Protein AF-A0A501XAH5-F1 (afdb_monomer_lite)

Sequence (110 aa):
MKRILAENKLVELHMNLACWVDVSNLPNEIPNELFNKEKLTKLKALFDAVKKKLYDTFVNSLPEEIQKMYKHIFIDKNGNNTCWKEFYCSKSTYYRNLKKLFLCLTWLWK

Secondary structure (DSSP, 8-state):
-HHHHHHHHHHHHHHHGGGS--GGGS-SS--TT-S-HHHHHHHHHHHHHHHHHHHHHHHHHS-HHHHHHHIIIIISTTTT---GGGGTS-HHHHHHHHHHHHHHHHHHT-

Foldseek 3Di:
DVVVVVVVVVVVVVVVVVPPPPPVPPPPDDPPPDPPVVVVVVVVVVVVVVVVVLVVVLLVPDPPLLSVVCCVDPVVPPHPPDDPVVSPDDPVVSVVSVVVNVVSVVVVVD

Structure (mmCIF, N/CA/C/O backbone):
data_AF-A0A501XAH5-F1
#
_entry.id   AF-A0A501XAH5-F1
#
loop_
_atom_site.group_PDB
_atom_site.id
_atom_site.type_symbol
_atom_site.label_atom_id
_atom_site.label_alt_id
_atom_site.label_comp_id
_atom_site.label_asym_id
_atom_site.label_entity_id
_atom_site.label_seq_id
_atom_site.pdbx_PDB_ins_code
_atom_site.Cartn_x
_atom_site.Cartn_y
_atom_site.Cartn_z
_atom_site.occupancy
_atom_site.B_iso_or_equiv
_atom_site.auth_seq_id
_atom_site.auth_comp_id
_atom_site.auth_asym_id
_atom_site.auth_atom_id
_atom_site.pdbx_PDB_model_num
ATOM 1 N N . MET A 1 1 ? -12.471 9.519 -32.925 1.00 52.12 1 MET A N 1
ATOM 2 C CA . MET A 1 1 ? -13.423 10.307 -32.102 1.00 52.12 1 MET A CA 1
ATOM 3 C C . MET A 1 1 ? -14.114 9.507 -30.994 1.00 52.12 1 MET A C 1
ATOM 5 O O . MET A 1 1 ? -14.154 10.008 -29.884 1.00 52.12 1 MET A O 1
ATOM 9 N N . LYS A 1 2 ? -14.590 8.265 -31.208 1.00 48.50 2 LYS A N 1
ATOM 10 C CA . LYS A 1 2 ? -15.265 7.477 -30.144 1.00 48.50 2 LYS A CA 1
ATOM 11 C C . LYS A 1 2 ? -14.395 7.117 -28.915 1.00 48.50 2 LYS A C 1
ATOM 13 O O . LYS A 1 2 ? -14.943 6.980 -27.833 1.00 48.50 2 LYS A O 1
ATOM 18 N N . ARG A 1 3 ? -13.062 7.000 -29.051 1.00 49.12 3 ARG A N 1
ATOM 19 C CA . ARG A 1 3 ? -12.147 6.725 -27.915 1.00 49.12 3 ARG A CA 1
ATOM 20 C C . ARG A 1 3 ? -11.992 7.902 -26.945 1.00 49.12 3 ARG A C 1
ATOM 22 O O . ARG A 1 3 ? -12.085 7.695 -25.747 1.00 49.12 3 ARG A O 1
ATOM 29 N N . ILE A 1 4 ? -11.854 9.123 -27.464 1.00 53.25 4 ILE A N 1
ATOM 30 C CA . ILE A 1 4 ? -11.678 10.339 -26.649 1.00 53.25 4 ILE A CA 1
ATOM 31 C C . ILE A 1 4 ? -12.936 10.606 -25.803 1.00 53.25 4 ILE A C 1
ATOM 33 O O . ILE A 1 4 ? -12.852 10.999 -24.646 1.00 53.25 4 ILE A O 1
ATOM 37 N N . LEU A 1 5 ? -14.120 10.296 -26.348 1.00 49.91 5 LEU A N 1
ATOM 38 C CA . LEU A 1 5 ? -15.385 10.416 -25.619 1.00 49.91 5 LEU A CA 1
ATOM 39 C C . LEU A 1 5 ? -15.508 9.413 -24.454 1.00 49.91 5 LEU A C 1
ATOM 41 O O . LEU A 1 5 ? -16.163 9.705 -23.457 1.00 49.91 5 LEU A O 1
ATOM 45 N N . ALA A 1 6 ? -14.894 8.231 -24.582 1.00 57.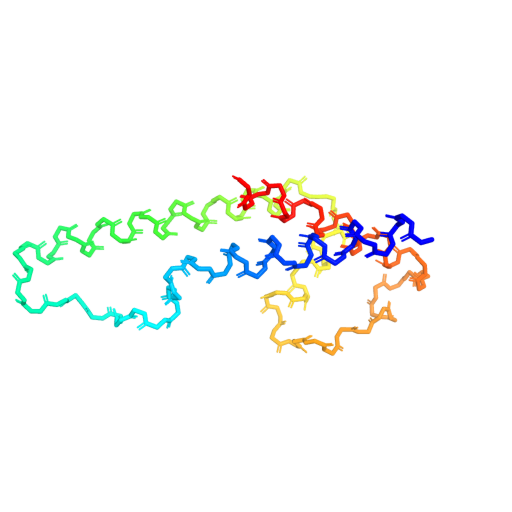75 6 ALA A N 1
ATOM 46 C CA . ALA A 1 6 ? -14.881 7.214 -23.533 1.00 57.75 6 ALA A CA 1
ATOM 47 C C . ALA A 1 6 ? -13.880 7.558 -22.420 1.00 57.75 6 ALA A C 1
ATOM 49 O O . ALA A 1 6 ? -14.189 7.354 -21.252 1.00 57.75 6 ALA A O 1
ATOM 50 N N . GLU A 1 7 ? -12.724 8.127 -22.772 1.00 51.00 7 GLU A N 1
ATOM 51 C CA . GLU A 1 7 ? -11.721 8.599 -21.808 1.00 51.00 7 GLU A CA 1
ATOM 52 C C . GLU A 1 7 ? -12.251 9.779 -20.979 1.00 51.00 7 GLU A C 1
ATOM 54 O O . GLU A 1 7 ? -12.131 9.758 -19.756 1.00 51.00 7 GLU A O 1
ATOM 59 N N . ASN A 1 8 ? -12.951 10.734 -21.603 1.00 53.25 8 ASN A N 1
ATOM 60 C CA . ASN A 1 8 ? -13.562 11.859 -20.885 1.00 53.25 8 ASN A CA 1
ATOM 61 C C . ASN A 1 8 ? -14.673 11.415 -19.920 1.00 53.25 8 ASN A C 1
ATOM 63 O O . ASN A 1 8 ? -14.721 11.893 -18.791 1.00 53.25 8 ASN A O 1
ATOM 67 N N . LYS A 1 9 ? -15.506 10.435 -20.306 1.00 59.66 9 LYS A N 1
ATOM 68 C CA . LYS A 1 9 ? -16.509 9.849 -19.396 1.00 59.66 9 LYS A CA 1
ATOM 69 C C . LYS A 1 9 ? -15.885 9.111 -18.214 1.00 59.66 9 LYS A C 1
ATOM 71 O O . LYS A 1 9 ? -16.482 9.066 -17.145 1.00 59.66 9 LYS A O 1
ATOM 76 N N . LEU A 1 10 ? -14.704 8.522 -18.395 1.00 52.81 10 LEU A N 1
ATOM 77 C CA . LEU A 1 10 ? -13.992 7.798 -17.342 1.00 52.81 10 LEU A CA 1
ATOM 78 C C . LEU A 1 10 ? -13.360 8.772 -16.335 1.00 52.81 10 LEU A C 1
ATOM 80 O O . LEU A 1 10 ? -13.420 8.524 -15.134 1.00 52.81 10 LEU A O 1
ATOM 84 N N . VAL A 1 11 ? -12.847 9.911 -16.811 1.00 57.34 11 VAL A N 1
ATOM 85 C CA . VAL A 1 11 ? -12.376 11.023 -15.964 1.00 57.34 11 VAL A CA 1
ATOM 86 C C . VAL A 1 11 ? -13.531 11.649 -15.176 1.00 57.34 11 VAL A C 1
ATOM 88 O O . VAL A 1 11 ? -13.392 11.904 -13.985 1.00 57.34 11 VAL A O 1
ATOM 91 N N . GLU A 1 12 ? -14.693 11.825 -15.802 1.00 54.81 12 GLU A N 1
ATOM 92 C CA . GLU A 1 12 ? -15.896 12.377 -15.166 1.00 54.81 12 GLU A CA 1
ATOM 93 C C . GLU A 1 12 ? -16.499 11.417 -14.118 1.00 54.81 12 GLU A C 1
ATOM 95 O O . GLU A 1 12 ? -16.927 11.841 -13.044 1.00 54.81 12 GLU A O 1
ATOM 100 N N . LEU A 1 13 ? -16.448 10.101 -14.364 1.00 54.91 13 LEU A N 1
ATOM 101 C CA . LEU A 1 13 ? -16.780 9.069 -13.370 1.00 54.91 13 LEU A CA 1
ATOM 102 C C . LEU A 1 13 ? -15.779 9.034 -12.206 1.00 54.91 13 LEU A C 1
ATOM 104 O O . LEU A 1 13 ? -16.193 8.866 -11.062 1.00 54.91 13 LEU A O 1
ATOM 108 N N . HIS A 1 14 ? -14.485 9.228 -12.475 1.00 52.06 14 HIS A N 1
ATOM 109 C CA . HIS A 1 14 ? -13.459 9.344 -11.434 1.00 52.06 14 HIS A CA 1
ATOM 110 C C . HIS A 1 14 ? -13.618 10.622 -10.595 1.00 52.06 14 HIS A C 1
ATOM 112 O O . HIS A 1 14 ? -13.394 10.572 -9.389 1.00 52.06 14 HIS A O 1
ATOM 118 N N . MET A 1 15 ? -14.049 11.740 -11.192 1.00 51.56 15 MET A N 1
ATOM 119 C CA . MET A 1 15 ? -14.360 12.967 -10.447 1.00 51.56 15 MET A CA 1
ATOM 120 C C . MET A 1 15 ? -15.647 12.845 -9.624 1.00 51.56 15 MET A C 1
ATOM 122 O O . MET A 1 15 ? -15.687 13.326 -8.498 1.00 51.56 15 MET A O 1
ATOM 126 N N . ASN A 1 16 ? -16.670 12.139 -10.109 1.00 47.47 16 ASN A N 1
ATOM 127 C CA . ASN A 1 16 ? -17.880 11.881 -9.317 1.00 47.47 16 ASN A CA 1
ATOM 128 C C . ASN A 1 16 ? -17.660 10.840 -8.201 1.00 47.47 16 ASN A C 1
ATOM 130 O O . ASN A 1 16 ? -18.309 10.903 -7.161 1.00 47.47 16 ASN A O 1
ATOM 134 N N . LEU A 1 17 ? -16.691 9.931 -8.350 1.00 47.25 17 LEU A N 1
ATOM 135 C CA . LEU A 1 17 ? -16.187 9.097 -7.249 1.00 47.25 17 LEU A CA 1
ATOM 136 C C . LEU A 1 17 ? -15.339 9.885 -6.232 1.00 47.25 17 LEU A C 1
ATOM 138 O O . LEU A 1 17 ? -15.023 9.347 -5.179 1.00 47.25 17 LEU A O 1
ATOM 142 N N . ALA A 1 18 ? -15.010 11.155 -6.486 1.00 43.44 18 ALA A N 1
ATOM 143 C CA . ALA A 1 18 ? -14.424 12.050 -5.486 1.00 43.44 18 ALA A CA 1
ATOM 144 C C . ALA A 1 18 ? -15.485 12.749 -4.606 1.00 43.44 18 ALA A C 1
ATOM 146 O O . ALA A 1 18 ? -15.125 13.482 -3.693 1.00 43.44 18 ALA A O 1
ATOM 147 N N . CYS A 1 19 ? -16.786 12.491 -4.823 1.00 40.12 19 CYS A N 1
ATOM 148 C CA . CYS A 1 19 ? -17.865 12.913 -3.915 1.00 40.12 19 CYS A CA 1
ATOM 149 C C . CYS A 1 19 ? -18.021 12.015 -2.675 1.00 40.12 19 CYS A C 1
ATOM 151 O O . CYS A 1 19 ? -18.954 12.200 -1.891 1.00 40.12 19 CYS A O 1
ATOM 153 N N . TRP A 1 20 ? -17.116 11.058 -2.455 1.00 43.16 20 TRP A N 1
ATOM 154 C CA . TRP A 1 20 ? -16.932 10.512 -1.116 1.00 43.16 20 TRP A CA 1
ATOM 155 C C . TRP A 1 20 ? -16.443 11.665 -0.255 1.00 43.16 20 TRP A C 1
ATOM 157 O O . TRP A 1 20 ? -15.376 12.203 -0.534 1.00 43.16 20 TRP A O 1
ATOM 167 N N . VAL A 1 21 ? -17.263 12.067 0.723 1.00 43.03 21 VAL A N 1
ATOM 168 C CA . VAL A 1 21 ? -16.933 13.034 1.780 1.00 43.03 21 VAL A CA 1
ATOM 169 C C . VAL A 1 21 ? -15.434 12.992 2.018 1.00 43.03 21 VAL A C 1
ATOM 171 O O . VAL A 1 21 ? -14.928 11.936 2.386 1.00 43.03 21 VAL A O 1
ATOM 174 N N . ASP A 1 22 ? -14.747 14.093 1.720 1.00 44.09 22 ASP A N 1
ATOM 175 C CA . ASP A 1 22 ? -13.298 14.215 1.809 1.00 44.09 22 ASP A CA 1
ATOM 176 C C . ASP A 1 22 ? -12.863 13.846 3.235 1.00 44.09 22 ASP A C 1
ATOM 178 O O . ASP A 1 22 ? -12.893 14.663 4.155 1.00 44.09 22 ASP A O 1
ATOM 182 N N . VAL A 1 23 ? -12.558 12.561 3.447 1.00 47.19 23 VAL A N 1
ATOM 183 C CA . VAL A 1 23 ? -12.294 11.967 4.769 1.00 47.19 23 VAL A CA 1
ATOM 184 C C . VAL A 1 23 ? -11.052 12.620 5.385 1.00 47.19 23 VAL A C 1
ATOM 186 O O . VAL A 1 23 ? -10.894 12.633 6.602 1.00 47.19 23 VAL A O 1
ATOM 189 N N . SER A 1 24 ? -10.209 13.224 4.540 1.00 48.44 24 SER A N 1
ATOM 190 C CA . SER A 1 24 ? -9.061 14.065 4.887 1.00 48.44 24 SER A CA 1
ATOM 191 C C . SER A 1 24 ? -9.433 15.310 5.696 1.00 48.44 24 SER A C 1
ATOM 193 O O . SER A 1 24 ? -8.591 15.813 6.434 1.00 48.44 24 SER A O 1
ATOM 195 N N . ASN A 1 25 ? -10.667 15.805 5.550 1.00 46.88 25 ASN A N 1
ATOM 196 C CA . ASN A 1 25 ? -11.174 17.032 6.169 1.00 46.88 25 ASN A CA 1
ATOM 197 C C . ASN A 1 25 ? -12.140 16.771 7.335 1.00 46.88 25 ASN A C 1
ATOM 199 O O . ASN A 1 25 ? -12.672 17.718 7.918 1.00 46.88 25 ASN A O 1
ATOM 203 N N . LEU A 1 26 ? -12.374 15.507 7.707 1.00 51.78 26 LEU A N 1
ATOM 204 C CA . LEU A 1 26 ? -13.104 15.209 8.935 1.00 51.78 26 LEU A CA 1
ATOM 205 C C . LEU A 1 26 ? -12.224 15.566 10.141 1.00 51.78 26 LEU A C 1
ATOM 207 O O . LEU A 1 26 ? -11.055 15.171 10.179 1.00 51.78 26 LEU A O 1
ATOM 211 N N . PRO A 1 27 ? -12.758 16.289 11.142 1.00 55.59 27 PRO A N 1
ATOM 212 C CA . PRO A 1 27 ? -12.007 16.578 12.352 1.00 55.59 27 PRO A CA 1
ATOM 213 C C . PRO A 1 27 ? -11.526 15.260 12.973 1.00 55.59 27 PRO A C 1
ATOM 215 O O . PRO A 1 27 ? -12.296 14.317 13.157 1.00 55.59 27 PRO A O 1
ATOM 218 N N . ASN A 1 28 ? -10.233 15.188 13.305 1.00 59.03 28 ASN A N 1
ATOM 219 C CA . ASN A 1 28 ? -9.656 14.037 14.013 1.00 59.03 28 ASN A CA 1
ATOM 220 C C . ASN A 1 28 ? -10.276 13.831 15.406 1.00 59.03 28 ASN A C 1
ATOM 222 O O . ASN A 1 28 ? -10.083 12.779 16.023 1.00 59.03 28 ASN A O 1
ATOM 226 N N . GLU A 1 29 ? -11.013 14.830 15.884 1.00 62.44 29 GLU A N 1
ATOM 227 C CA . GLU A 1 29 ? -11.681 14.866 17.169 1.00 62.44 29 GLU A CA 1
ATOM 228 C C . GLU A 1 29 ? -13.144 14.448 17.029 1.00 62.44 29 GLU A C 1
ATOM 230 O O . GLU A 1 29 ? -13.885 14.933 16.177 1.00 62.44 29 GLU A O 1
ATOM 235 N N . ILE A 1 30 ? -13.556 13.519 17.892 1.00 63.78 30 ILE A N 1
ATOM 236 C CA . ILE A 1 30 ? -14.942 13.066 17.995 1.00 63.78 30 ILE A CA 1
ATOM 237 C C . ILE A 1 30 ? -15.777 14.254 18.507 1.00 63.78 30 ILE A C 1
ATOM 239 O O . ILE A 1 30 ? -15.464 14.739 19.602 1.00 63.78 30 ILE A O 1
ATOM 243 N N . PRO A 1 31 ? -16.826 14.696 17.780 1.00 72.94 31 PRO A N 1
ATOM 244 C CA . PRO A 1 31 ? -17.724 15.758 18.224 1.00 72.94 31 PRO A CA 1
ATOM 245 C C . PRO A 1 31 ? -18.127 15.601 19.691 1.00 72.94 31 PRO A C 1
ATOM 247 O O . PRO A 1 31 ? -18.404 14.494 20.167 1.00 72.94 31 PRO A O 1
ATOM 250 N N . ASN A 1 32 ? -18.132 16.710 20.432 1.00 66.38 32 ASN A N 1
ATOM 251 C CA . ASN A 1 32 ? -18.409 16.686 21.866 1.00 66.38 32 ASN A CA 1
ATOM 252 C C . ASN A 1 32 ? -19.833 16.222 22.195 1.00 66.38 32 ASN A C 1
ATOM 254 O O . ASN A 1 32 ? -20.055 15.773 23.318 1.00 66.38 32 ASN A O 1
ATOM 258 N N . GLU A 1 33 ? -20.753 16.249 21.226 1.00 72.25 33 GLU A N 1
ATOM 259 C CA . GLU A 1 33 ? -22.126 15.770 21.396 1.00 72.25 33 GLU A CA 1
ATOM 260 C C . GLU A 1 33 ? -22.271 14.234 21.350 1.00 72.25 33 GLU A C 1
ATOM 262 O O . GLU A 1 33 ? -23.348 13.710 21.636 1.00 72.25 33 GLU A O 1
ATOM 267 N N . LEU A 1 34 ? -21.217 13.480 21.006 1.00 70.38 34 LEU A N 1
ATOM 268 C CA . LEU A 1 34 ? -21.288 12.018 20.916 1.00 70.38 34 LEU A CA 1
ATOM 269 C C . LEU A 1 34 ? -21.089 11.339 22.279 1.00 70.38 34 LEU A C 1
ATOM 271 O O . LEU A 1 34 ? -20.039 11.440 22.919 1.00 70.38 34 LEU A O 1
ATOM 275 N N . PHE A 1 35 ? -22.086 10.554 22.684 1.00 76.88 35 PHE A N 1
ATOM 276 C CA . PHE A 1 35 ? -22.009 9.677 23.852 1.00 76.88 35 PHE A CA 1
ATOM 277 C C . PHE A 1 35 ? -21.065 8.481 23.598 1.00 76.88 35 PHE A C 1
ATOM 279 O O . PHE A 1 35 ? -20.933 7.999 22.476 1.00 76.88 35 PHE A O 1
ATOM 286 N N . ASN A 1 36 ? -20.433 7.952 24.656 1.00 82.25 36 ASN A N 1
ATOM 287 C CA . ASN A 1 36 ? -19.531 6.783 24.615 1.00 82.25 36 ASN A CA 1
ATOM 288 C C . ASN A 1 36 ? -18.253 6.937 23.757 1.00 82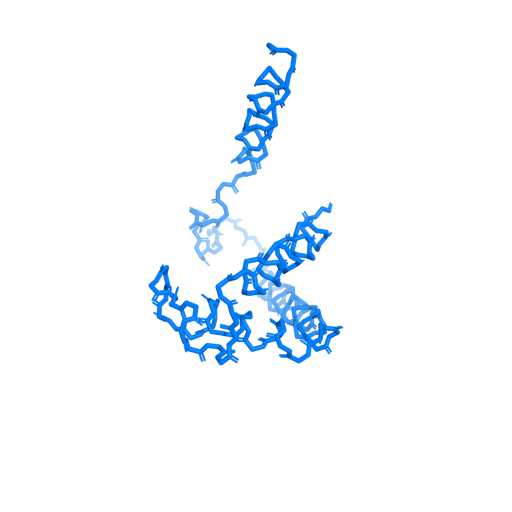.25 36 ASN A C 1
ATOM 290 O O . ASN A 1 36 ? -17.835 5.991 23.081 1.00 82.25 36 ASN A O 1
ATOM 294 N N . LYS A 1 37 ? -17.571 8.087 23.848 1.00 82.00 37 LYS A N 1
ATOM 295 C CA . LYS A 1 37 ? -16.291 8.355 23.159 1.00 82.00 37 LYS A CA 1
ATOM 296 C C . LYS A 1 37 ? -15.259 7.229 23.302 1.00 82.00 37 LYS A C 1
ATOM 298 O O . LYS A 1 37 ? -14.616 6.870 22.327 1.00 82.00 37 LYS A O 1
ATOM 303 N N . GLU A 1 38 ? -15.143 6.611 24.478 1.00 84.75 38 GLU A N 1
ATOM 304 C CA . GLU A 1 38 ? -14.186 5.519 24.708 1.00 84.75 38 GLU A CA 1
ATOM 305 C C . GLU A 1 38 ? -14.452 4.295 23.812 1.00 84.75 38 GLU A C 1
ATOM 307 O O . GLU A 1 38 ? -13.522 3.713 23.249 1.00 84.75 38 GLU A O 1
ATOM 312 N N . LYS A 1 39 ? -15.726 3.919 23.625 1.00 86.19 39 LYS A N 1
ATOM 313 C CA . LYS A 1 39 ? -16.106 2.809 22.734 1.00 86.19 39 LYS A CA 1
ATOM 314 C C . LYS A 1 39 ? -15.820 3.157 21.275 1.00 86.19 39 LYS A C 1
ATOM 316 O O . LYS A 1 39 ? -15.340 2.301 20.537 1.00 86.19 39 LYS A O 1
ATOM 321 N N . LEU A 1 40 ? -16.062 4.407 20.878 1.00 83.56 40 LEU A N 1
ATOM 322 C CA . LEU A 1 40 ? -15.766 4.897 19.530 1.00 83.56 40 LEU A CA 1
ATOM 323 C C . LEU A 1 40 ? -14.260 4.915 19.247 1.00 83.56 40 LEU A C 1
ATOM 325 O O . LEU A 1 40 ? -13.840 4.453 18.190 1.00 83.56 40 LEU A O 1
ATOM 329 N N . THR A 1 41 ? -13.435 5.353 20.200 1.00 86.69 41 THR A N 1
ATOM 330 C CA . THR A 1 41 ? -11.971 5.303 20.072 1.00 86.69 41 THR A CA 1
ATOM 331 C C . THR A 1 41 ? -11.473 3.865 19.941 1.00 86.69 41 THR A C 1
ATOM 333 O O . THR A 1 41 ? -10.640 3.586 19.080 1.00 86.69 41 THR A O 1
ATOM 336 N N . LYS A 1 42 ? -12.014 2.927 20.734 1.00 90.31 42 LYS A N 1
ATOM 337 C CA . LYS A 1 42 ? -11.690 1.494 20.607 1.00 90.31 42 LYS A CA 1
ATOM 338 C C . LYS A 1 42 ? -12.090 0.941 19.238 1.00 90.31 42 LYS A C 1
ATOM 340 O O . LYS A 1 42 ? -11.311 0.216 18.627 1.00 90.31 42 LYS A O 1
ATOM 345 N N . LEU A 1 43 ? -13.269 1.308 18.737 1.00 88.75 43 LEU A N 1
ATOM 346 C CA . LEU A 1 43 ? -13.734 0.891 17.415 1.00 88.75 43 LEU A CA 1
ATOM 347 C C . LEU A 1 43 ? -12.848 1.455 16.294 1.00 88.75 43 LEU A C 1
ATOM 349 O O . LEU A 1 43 ? -12.473 0.710 15.392 1.00 88.75 43 LEU A O 1
ATOM 353 N N . LYS A 1 44 ? -12.458 2.733 16.382 1.00 87.62 44 LYS A N 1
ATOM 354 C CA . LYS A 1 44 ? -11.515 3.365 15.447 1.00 87.62 44 LYS A CA 1
ATOM 355 C C . LYS A 1 44 ? -10.167 2.641 15.455 1.00 87.62 44 LYS A C 1
ATOM 357 O O . LYS A 1 44 ? -9.681 2.261 14.399 1.00 87.62 44 LYS A O 1
ATOM 362 N N . ALA A 1 45 ? -9.620 2.356 16.637 1.00 88.38 45 ALA A N 1
ATOM 363 C CA . ALA A 1 45 ? -8.363 1.623 16.768 1.00 88.38 45 ALA A CA 1
ATOM 364 C C . ALA A 1 45 ? -8.437 0.207 16.164 1.00 88.38 45 ALA A C 1
ATOM 366 O O . ALA A 1 45 ? -7.501 -0.226 15.492 1.00 88.38 45 ALA A O 1
ATOM 367 N N . LEU A 1 46 ? -9.554 -0.507 16.359 1.00 92.62 46 LEU A N 1
ATOM 368 C CA . LEU A 1 46 ? -9.788 -1.805 15.717 1.00 92.62 46 LEU A CA 1
ATOM 369 C C . LEU A 1 46 ? -9.845 -1.678 14.193 1.00 92.62 46 LEU A C 1
ATOM 371 O O . LEU A 1 46 ? -9.229 -2.478 13.490 1.00 92.62 46 LEU A O 1
ATOM 375 N N . PHE A 1 47 ? -10.548 -0.668 13.684 1.00 90.75 47 PHE A N 1
ATOM 376 C CA . PHE A 1 47 ? -10.637 -0.409 12.252 1.00 90.75 47 PHE A CA 1
ATOM 377 C C . PHE A 1 47 ? -9.262 -0.106 11.648 1.00 90.75 47 PHE A C 1
ATOM 379 O O . PHE A 1 47 ? -8.888 -0.707 10.642 1.00 90.75 47 PHE A O 1
ATOM 386 N N . ASP A 1 48 ? -8.470 0.745 12.300 1.00 87.44 48 ASP A N 1
ATOM 387 C CA . ASP A 1 48 ? -7.110 1.076 11.874 1.00 87.44 48 ASP A CA 1
ATOM 388 C C . ASP A 1 48 ? -6.188 -0.154 11.900 1.00 87.44 48 ASP A C 1
ATOM 390 O O . ASP A 1 48 ? -5.394 -0.357 10.978 1.00 87.44 48 ASP A O 1
ATOM 394 N N . ALA A 1 49 ? -6.326 -1.024 12.906 1.00 91.62 49 ALA A N 1
ATOM 395 C CA . ALA A 1 49 ? -5.569 -2.271 12.991 1.00 91.62 49 ALA A CA 1
ATOM 396 C C . ALA A 1 49 ? -5.918 -3.246 11.853 1.00 91.62 49 ALA A C 1
ATOM 398 O O . ALA A 1 49 ? -5.021 -3.819 11.227 1.00 91.62 49 ALA A O 1
ATOM 399 N N . VAL A 1 50 ? -7.210 -3.412 11.550 1.00 92.88 50 VAL A N 1
ATOM 400 C CA . VAL A 1 50 ? -7.674 -4.246 10.429 1.00 92.88 50 VAL A CA 1
ATOM 401 C C . VAL A 1 50 ? -7.199 -3.665 9.101 1.00 92.88 50 VAL A C 1
ATOM 403 O O . VAL A 1 50 ? -6.636 -4.391 8.282 1.00 92.88 50 VAL A O 1
ATOM 406 N N . LYS A 1 51 ? -7.356 -2.352 8.915 1.00 88.31 51 LYS A N 1
ATOM 407 C CA . LYS A 1 51 ? -6.904 -1.623 7.728 1.00 88.31 51 LYS A CA 1
ATOM 408 C C . LYS A 1 51 ? -5.405 -1.819 7.501 1.00 88.31 51 LYS A C 1
ATOM 410 O O . LYS A 1 51 ? -4.999 -2.188 6.402 1.00 88.31 51 LYS A O 1
ATOM 415 N N . LYS A 1 52 ? -4.585 -1.657 8.544 1.00 89.56 52 LYS A N 1
ATOM 416 C CA . LYS A 1 52 ? -3.138 -1.903 8.479 1.00 89.56 52 LYS A CA 1
ATOM 417 C C . LYS A 1 52 ? -2.826 -3.340 8.059 1.00 89.56 52 LYS A C 1
ATOM 419 O O . LYS A 1 52 ? -2.074 -3.543 7.112 1.00 89.56 52 LYS A O 1
ATOM 424 N N . LYS A 1 53 ? -3.450 -4.330 8.704 1.00 92.69 53 LYS A N 1
ATOM 425 C CA . LYS A 1 53 ? -3.237 -5.749 8.381 1.00 92.69 53 LYS A CA 1
ATOM 426 C C . LYS A 1 53 ? -3.617 -6.076 6.934 1.00 92.69 53 LYS A C 1
ATOM 428 O O . LYS A 1 53 ? -2.942 -6.879 6.289 1.00 92.69 53 LYS A O 1
ATOM 433 N N . LEU A 1 54 ? -4.680 -5.459 6.424 1.00 90.44 54 LEU A N 1
ATOM 434 C CA . LEU A 1 54 ? -5.129 -5.630 5.046 1.00 90.44 54 LEU A CA 1
ATOM 435 C C . LEU A 1 54 ? -4.108 -5.062 4.052 1.00 90.44 54 LEU A C 1
ATOM 437 O O . LEU A 1 54 ? -3.758 -5.753 3.097 1.00 90.44 54 LEU A O 1
ATOM 441 N N . TYR A 1 55 ? -3.556 -3.872 4.314 1.00 88.81 55 TYR A N 1
ATOM 442 C CA . TYR A 1 55 ? -2.470 -3.320 3.498 1.00 88.81 55 TYR A CA 1
ATOM 443 C C . TYR A 1 55 ? -1.200 -4.163 3.563 1.00 88.81 55 TYR A C 1
ATOM 445 O O . TYR A 1 55 ? -0.623 -4.448 2.518 1.00 88.81 55 TYR A O 1
ATOM 453 N N . ASP A 1 56 ? -0.787 -4.611 4.748 1.00 89.62 56 ASP A N 1
ATOM 454 C CA . ASP A 1 56 ? 0.400 -5.458 4.894 1.00 89.62 56 ASP A CA 1
ATOM 455 C C . ASP A 1 56 ? 0.233 -6.769 4.108 1.00 89.62 56 ASP A C 1
ATOM 457 O O . ASP A 1 56 ? 1.126 -7.185 3.371 1.00 89.62 56 ASP A O 1
ATOM 461 N N . THR A 1 57 ? -0.946 -7.392 4.195 1.00 93.75 57 THR A N 1
ATOM 462 C CA . THR A 1 57 ? -1.271 -8.614 3.441 1.00 93.75 57 THR A CA 1
ATOM 463 C C . THR A 1 57 ? -1.273 -8.355 1.936 1.00 93.75 57 THR A C 1
ATOM 465 O O . THR A 1 57 ? -0.689 -9.129 1.179 1.00 93.75 57 THR A O 1
ATOM 468 N N . PHE A 1 58 ? -1.881 -7.249 1.499 1.00 93.31 58 PHE A N 1
ATOM 469 C CA . PHE A 1 58 ? -1.887 -6.835 0.099 1.00 93.31 58 PHE A CA 1
ATOM 470 C C . PHE A 1 58 ? -0.463 -6.661 -0.426 1.00 93.31 58 PHE A C 1
ATOM 472 O O . PHE A 1 58 ? -0.109 -7.292 -1.418 1.00 93.31 58 PHE A O 1
ATOM 479 N N . VAL A 1 59 ? 0.377 -5.880 0.258 1.00 92.75 59 VAL A N 1
ATOM 480 C CA . VAL A 1 59 ? 1.763 -5.645 -0.163 1.00 92.75 59 VAL A CA 1
ATOM 481 C C . VAL A 1 59 ? 2.534 -6.961 -0.218 1.00 92.75 59 VAL A C 1
ATOM 483 O O . VAL A 1 59 ? 3.168 -7.238 -1.230 1.00 92.75 59 VAL A O 1
ATOM 486 N N . ASN A 1 60 ? 2.422 -7.813 0.802 1.00 94.81 60 ASN A N 1
ATOM 487 C CA . ASN A 1 60 ? 3.125 -9.100 0.839 1.00 94.81 60 ASN A CA 1
ATOM 488 C C . ASN A 1 60 ? 2.667 -10.085 -0.249 1.00 94.81 60 ASN A C 1
ATOM 490 O O . ASN A 1 60 ? 3.421 -10.986 -0.605 1.00 94.81 60 ASN A O 1
ATOM 494 N N . SER A 1 61 ? 1.459 -9.916 -0.794 1.00 95.19 61 SER A N 1
ATOM 495 C CA . SER A 1 61 ? 0.957 -10.731 -1.908 1.00 95.19 61 SER A CA 1
ATOM 496 C C . SER A 1 61 ? 1.487 -10.302 -3.284 1.00 95.19 61 SER A C 1
ATOM 498 O O . SER A 1 61 ? 1.350 -11.047 -4.255 1.00 95.19 61 SER A O 1
ATOM 500 N N . LEU A 1 62 ? 2.088 -9.110 -3.395 1.00 94.50 62 LEU A N 1
ATOM 501 C CA . LEU A 1 62 ? 2.629 -8.606 -4.658 1.00 94.50 62 LEU A CA 1
ATOM 502 C C . LEU A 1 62 ? 3.987 -9.257 -4.979 1.00 94.50 62 LEU A C 1
ATOM 504 O O . LEU A 1 62 ? 4.728 -9.611 -4.066 1.00 94.50 62 LEU A 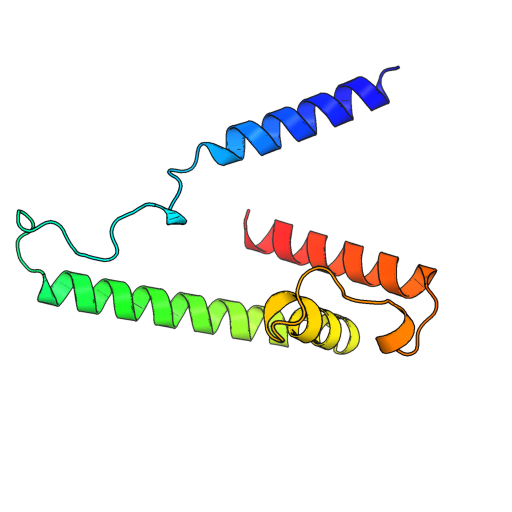O 1
ATOM 508 N N . PRO A 1 63 ? 4.378 -9.361 -6.259 1.00 95.12 63 PRO A N 1
ATOM 509 C CA . PRO A 1 63 ? 5.745 -9.718 -6.642 1.00 95.12 63 PRO A CA 1
ATOM 510 C C . PRO A 1 63 ? 6.786 -8.765 -6.043 1.00 95.12 63 PRO A C 1
ATOM 512 O O . PRO A 1 63 ? 6.523 -7.566 -5.916 1.00 95.12 63 PRO A O 1
ATOM 515 N N . GLU A 1 64 ? 7.980 -9.271 -5.727 1.00 93.25 64 GLU A N 1
ATOM 516 C CA . GLU A 1 64 ? 9.022 -8.520 -5.013 1.00 93.25 64 GLU A CA 1
ATOM 517 C C . GLU A 1 64 ? 9.388 -7.193 -5.703 1.00 93.25 64 GLU A C 1
ATOM 519 O O . GLU A 1 64 ? 9.556 -6.170 -5.033 1.00 93.25 64 GLU A O 1
ATOM 524 N N . GLU A 1 65 ? 9.452 -7.156 -7.040 1.00 91.31 65 GLU A N 1
ATOM 525 C CA . GLU A 1 65 ? 9.771 -5.912 -7.753 1.00 91.31 65 GLU A CA 1
ATOM 526 C C . GLU A 1 65 ? 8.674 -4.856 -7.575 1.00 91.31 65 GLU A C 1
ATOM 528 O O . GLU A 1 65 ? 8.956 -3.667 -7.414 1.00 91.31 65 GLU A O 1
ATOM 533 N N . ILE A 1 66 ? 7.414 -5.291 -7.563 1.00 92.88 66 ILE A N 1
ATOM 534 C CA . ILE A 1 66 ? 6.254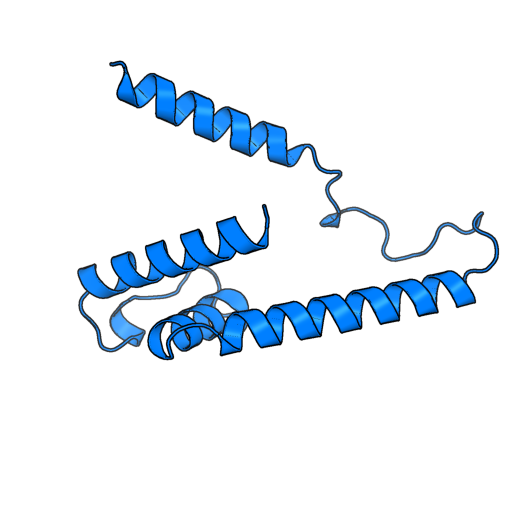 -4.419 -7.368 1.00 92.88 66 ILE A CA 1
ATOM 535 C C . ILE A 1 66 ? 6.170 -3.968 -5.904 1.00 92.88 66 ILE A C 1
ATOM 537 O O . ILE A 1 66 ? 5.852 -2.806 -5.649 1.00 92.88 66 ILE A O 1
ATOM 541 N N . GLN A 1 67 ? 6.516 -4.835 -4.947 1.00 93.94 67 GLN A N 1
ATOM 542 C CA . GLN A 1 67 ? 6.617 -4.461 -3.533 1.00 93.94 67 GLN A CA 1
ATOM 543 C C . GLN A 1 67 ? 7.638 -3.345 -3.314 1.00 93.94 67 GLN A C 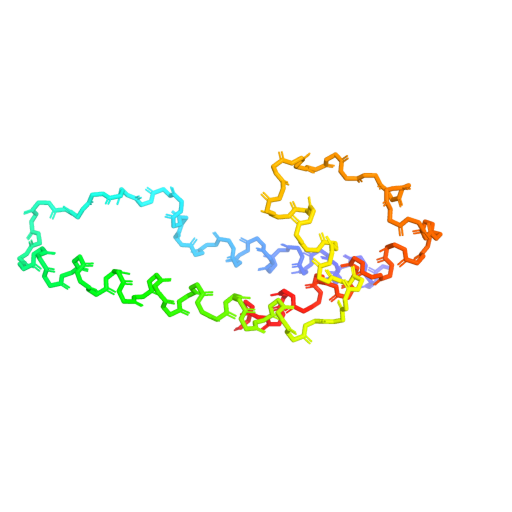1
ATOM 545 O O . GLN A 1 67 ? 7.339 -2.368 -2.629 1.00 93.94 67 GLN A O 1
ATOM 550 N N . LYS A 1 68 ? 8.833 -3.469 -3.908 1.00 91.31 68 LYS A N 1
ATOM 551 C CA . LYS A 1 68 ? 9.881 -2.439 -3.826 1.00 91.31 68 LYS A CA 1
ATOM 552 C C . LYS A 1 68 ? 9.392 -1.113 -4.405 1.00 91.31 68 LYS A C 1
ATOM 554 O O . LYS A 1 68 ? 9.569 -0.078 -3.771 1.00 91.31 68 LYS A O 1
ATOM 559 N N . MET A 1 69 ? 8.711 -1.148 -5.554 1.00 91.12 69 MET A N 1
ATOM 560 C CA . MET A 1 69 ? 8.077 0.046 -6.127 1.00 91.12 69 MET A CA 1
ATOM 561 C C . MET A 1 69 ? 7.028 0.652 -5.194 1.00 91.12 69 MET A C 1
ATOM 563 O O . MET A 1 69 ? 7.024 1.863 -5.004 1.00 91.12 69 MET A O 1
ATOM 567 N N . TYR A 1 70 ? 6.167 -0.166 -4.585 1.00 91.31 70 TYR A N 1
ATOM 568 C CA . TYR A 1 70 ? 5.156 0.320 -3.648 1.00 91.31 70 TYR A CA 1
ATOM 569 C C . TYR A 1 70 ? 5.785 1.004 -2.429 1.00 91.31 70 TYR A C 1
ATOM 571 O O . TYR A 1 70 ? 5.402 2.122 -2.092 1.00 91.31 70 TYR A O 1
ATOM 579 N N . LYS A 1 71 ? 6.775 0.365 -1.794 1.00 90.50 71 LYS A N 1
ATOM 580 C CA . LYS A 1 71 ? 7.476 0.932 -0.632 1.00 90.50 71 LYS A CA 1
ATOM 581 C C . LYS A 1 71 ? 8.126 2.270 -0.985 1.00 90.50 71 LYS A C 1
ATOM 583 O O . LYS A 1 71 ? 7.896 3.250 -0.286 1.00 90.50 71 LYS A O 1
ATOM 588 N N . HIS A 1 72 ? 8.816 2.333 -2.121 1.00 88.25 72 HIS A N 1
ATOM 589 C CA . HIS A 1 72 ? 9.524 3.544 -2.533 1.00 88.25 72 HIS A CA 1
ATOM 590 C C . HIS A 1 72 ? 8.599 4.707 -2.928 1.00 88.25 72 HIS A C 1
ATOM 592 O O . HIS A 1 72 ? 8.940 5.867 -2.733 1.00 88.25 72 HIS A O 1
ATOM 598 N N . ILE A 1 73 ? 7.423 4.415 -3.496 1.00 88.31 73 ILE A N 1
ATOM 599 C CA . ILE A 1 73 ? 6.461 5.446 -3.925 1.00 88.31 73 ILE A CA 1
ATOM 600 C C . ILE A 1 73 ? 5.605 5.945 -2.753 1.00 88.31 73 ILE A C 1
ATOM 602 O O . ILE A 1 73 ? 5.321 7.139 -2.668 1.00 88.31 73 ILE A O 1
ATOM 606 N N . PHE A 1 74 ? 5.147 5.039 -1.882 1.00 86.44 74 PHE A N 1
ATOM 607 C CA . PHE A 1 74 ? 4.102 5.341 -0.896 1.00 86.44 74 PHE A CA 1
ATOM 608 C C . PHE A 1 74 ? 4.589 5.399 0.557 1.00 86.44 74 PHE A C 1
ATOM 610 O O . PHE A 1 74 ? 3.920 6.023 1.379 1.00 86.44 74 PHE A O 1
ATOM 617 N N . ILE A 1 75 ? 5.701 4.742 0.904 1.00 85.56 75 ILE A N 1
ATOM 618 C CA . ILE A 1 75 ? 6.204 4.669 2.290 1.00 85.56 75 ILE A CA 1
ATOM 619 C C . ILE A 1 75 ? 7.420 5.569 2.462 1.00 85.56 75 ILE A C 1
ATOM 621 O O . ILE A 1 75 ? 7.454 6.412 3.364 1.00 85.56 75 ILE A O 1
ATOM 625 N N . ASP A 1 76 ? 8.405 5.403 1.586 1.00 82.19 76 ASP A N 1
ATOM 626 C CA . ASP A 1 76 ? 9.581 6.252 1.568 1.00 82.19 76 ASP A CA 1
ATOM 627 C C . ASP A 1 76 ? 9.115 7.618 1.062 1.00 82.19 76 ASP A C 1
ATOM 629 O O . ASP A 1 76 ? 8.624 7.759 -0.054 1.00 82.19 76 ASP A O 1
ATOM 633 N N . LYS A 1 77 ? 9.179 8.637 1.923 1.00 64.81 77 LYS A N 1
ATOM 634 C CA . LYS A 1 77 ? 8.610 9.986 1.722 1.00 64.81 77 LYS A CA 1
ATOM 635 C C . LYS A 1 77 ? 9.247 10.784 0.565 1.00 64.81 77 LYS A C 1
ATOM 637 O O . LYS A 1 77 ? 9.176 12.009 0.555 1.00 64.81 77 LYS A O 1
ATOM 642 N N . ASN A 1 78 ? 9.856 10.115 -0.410 1.00 61.22 78 ASN A N 1
ATOM 643 C CA . ASN A 1 78 ? 10.482 10.708 -1.587 1.00 61.22 78 ASN A CA 1
ATOM 644 C C . ASN A 1 78 ? 9.464 11.267 -2.594 1.00 61.22 78 ASN A C 1
ATOM 646 O O . ASN A 1 78 ? 9.852 11.985 -3.517 1.00 61.22 78 ASN A O 1
ATOM 650 N N . GLY A 1 79 ? 8.166 11.012 -2.387 1.00 57.25 79 GLY A N 1
ATOM 651 C CA . GLY A 1 79 ? 7.084 11.640 -3.141 1.00 57.25 79 GLY A CA 1
ATOM 652 C C . GLY A 1 79 ? 7.203 11.418 -4.651 1.00 57.25 79 GLY A C 1
ATOM 653 O O . GLY A 1 79 ? 7.935 10.551 -5.124 1.00 57.25 79 GLY A O 1
ATOM 654 N N . ASN A 1 80 ? 6.483 12.230 -5.427 1.00 60.22 80 ASN A N 1
ATOM 655 C CA . ASN A 1 80 ? 6.363 12.151 -6.893 1.00 60.22 80 ASN A CA 1
ATOM 656 C C . ASN A 1 80 ? 7.692 12.224 -7.684 1.00 60.22 80 ASN A C 1
ATOM 658 O O . ASN A 1 80 ? 7.664 12.227 -8.913 1.00 60.22 80 ASN A O 1
ATOM 662 N N . ASN A 1 81 ? 8.846 12.287 -7.016 1.00 70.12 81 ASN A N 1
ATOM 663 C CA . ASN A 1 81 ? 10.165 12.394 -7.628 1.00 70.12 81 ASN A CA 1
ATOM 664 C C . ASN A 1 81 ? 10.847 11.031 -7.850 1.00 70.12 81 ASN A C 1
ATOM 666 O O . ASN A 1 81 ? 12.071 10.941 -7.917 1.00 70.12 81 ASN A O 1
ATOM 670 N N . THR A 1 82 ? 10.065 9.956 -7.963 1.00 76.50 82 THR A N 1
ATOM 671 C CA . THR A 1 82 ? 10.584 8.606 -8.194 1.00 76.50 82 THR A CA 1
ATOM 672 C C . THR A 1 82 ? 11.141 8.480 -9.613 1.00 76.50 82 THR A C 1
ATOM 674 O O . THR A 1 82 ? 10.411 8.571 -10.605 1.00 76.50 82 THR A O 1
ATOM 677 N N . CYS A 1 83 ? 12.449 8.246 -9.734 1.00 82.44 83 CYS A N 1
ATOM 678 C CA . CYS A 1 83 ? 13.103 8.064 -11.026 1.00 82.44 83 CYS A CA 1
ATOM 679 C C . CYS A 1 83 ? 13.237 6.572 -11.355 1.00 82.44 83 CYS A C 1
ATOM 681 O O . CYS A 1 83 ? 13.763 5.789 -10.571 1.00 82.44 83 CYS A O 1
ATOM 683 N N . TRP A 1 84 ? 12.843 6.164 -12.567 1.00 87.12 84 TRP A N 1
ATOM 684 C CA . TRP A 1 84 ? 12.960 4.767 -13.025 1.00 87.12 84 TRP A CA 1
ATOM 685 C C . TRP A 1 84 ? 14.392 4.206 -12.935 1.00 87.12 84 TRP A C 1
ATOM 687 O O . TRP A 1 84 ? 14.571 2.993 -12.849 1.00 87.12 84 TRP A O 1
ATOM 697 N N . LYS A 1 85 ? 15.408 5.083 -12.939 1.00 86.62 85 LYS A N 1
ATOM 698 C CA . LYS A 1 85 ? 16.830 4.721 -12.830 1.00 86.62 85 LYS A CA 1
ATOM 699 C C . LYS A 1 85 ? 17.171 4.012 -11.516 1.00 86.62 85 LYS A C 1
ATOM 701 O O . LYS A 1 85 ? 18.150 3.278 -11.473 1.00 86.62 85 LYS A O 1
ATOM 706 N N . GLU A 1 86 ? 16.363 4.195 -10.478 1.00 86.56 86 GLU A N 1
ATOM 707 C CA . GLU A 1 86 ? 16.589 3.622 -9.146 1.00 86.56 86 GLU A CA 1
ATOM 708 C C . GLU A 1 86 ? 16.205 2.134 -9.065 1.00 86.56 86 GLU A C 1
ATOM 710 O O . GLU A 1 86 ? 16.604 1.436 -8.140 1.00 86.56 86 GLU A O 1
ATOM 715 N N . PHE A 1 87 ? 15.469 1.615 -10.054 1.00 86.38 87 PHE A N 1
ATOM 716 C CA . PHE A 1 87 ? 14.905 0.261 -10.028 1.00 86.38 87 PHE A CA 1
ATOM 717 C C . PHE A 1 87 ? 15.685 -0.764 -10.861 1.00 86.38 87 PHE A C 1
ATOM 719 O O . PHE A 1 87 ? 15.142 -1.824 -11.168 1.00 86.38 87 PHE A O 1
ATOM 726 N N . TYR A 1 88 ? 16.922 -0.448 -11.272 1.00 87.69 88 TYR A N 1
ATOM 727 C CA . TYR A 1 88 ? 17.797 -1.312 -12.089 1.00 87.69 88 TYR A CA 1
ATOM 728 C C . TYR A 1 88 ? 17.081 -2.003 -13.268 1.00 87.69 88 TYR A C 1
ATOM 730 O O . TYR A 1 88 ? 17.378 -3.141 -13.627 1.00 87.69 88 TYR A O 1
ATOM 738 N N . CYS A 1 89 ? 16.110 -1.328 -13.884 1.00 89.50 89 CYS A N 1
ATOM 739 C CA . CYS A 1 89 ? 15.315 -1.878 -14.976 1.00 89.50 89 CYS A CA 1
ATOM 740 C C . CYS A 1 89 ? 15.170 -0.870 -16.116 1.00 89.50 89 CYS A C 1
ATOM 742 O O . CYS A 1 89 ? 15.421 0.328 -15.968 1.00 89.50 89 CYS A O 1
ATOM 744 N N . SER A 1 90 ? 14.761 -1.359 -17.291 1.00 95.00 90 SER A N 1
ATOM 745 C CA . SER A 1 90 ? 14.485 -0.467 -18.415 1.00 95.00 90 SER A CA 1
ATOM 746 C C . SER A 1 90 ? 13.302 0.450 -18.092 1.00 95.00 90 SER A C 1
ATOM 748 O O . SER A 1 90 ? 12.334 0.032 -17.449 1.00 95.00 90 SER A O 1
ATOM 750 N N . LYS A 1 91 ? 13.321 1.673 -18.634 1.00 93.06 91 LYS A N 1
ATOM 751 C CA . LYS A 1 91 ? 12.208 2.627 -18.525 1.00 93.06 91 LYS A CA 1
ATOM 752 C C . LYS A 1 91 ? 10.861 1.989 -18.898 1.00 93.06 91 LYS A C 1
ATOM 754 O O . LYS A 1 91 ? 9.857 2.222 -18.236 1.00 93.06 91 LYS A O 1
ATOM 759 N N . SER A 1 92 ? 10.830 1.148 -19.935 1.00 95.50 92 SER A N 1
ATOM 760 C CA . SER A 1 92 ? 9.595 0.484 -20.368 1.00 95.50 92 SER A CA 1
ATOM 761 C C . SER A 1 92 ? 9.098 -0.567 -19.367 1.00 95.50 92 SER A C 1
ATOM 763 O O . SER A 1 92 ? 7.898 -0.635 -19.101 1.00 95.50 92 SER A O 1
ATOM 765 N N . THR A 1 93 ? 10.005 -1.349 -18.776 1.00 94.94 93 THR A N 1
ATOM 766 C CA . THR A 1 93 ? 9.687 -2.337 -17.735 1.00 94.94 93 THR A CA 1
ATOM 767 C C . THR A 1 93 ? 9.128 -1.652 -16.494 1.00 94.94 93 THR A C 1
ATOM 769 O O . THR A 1 93 ? 8.093 -2.078 -15.981 1.00 94.94 93 THR A O 1
ATOM 772 N N . TYR A 1 94 ? 9.748 -0.544 -16.077 1.00 94.25 94 TYR A N 1
ATOM 773 C CA . TYR A 1 94 ? 9.287 0.267 -14.954 1.00 94.25 94 TYR A CA 1
ATOM 774 C C . TYR A 1 94 ? 7.820 0.688 -15.118 1.00 94.25 94 TYR A C 1
ATOM 776 O O . TYR A 1 94 ? 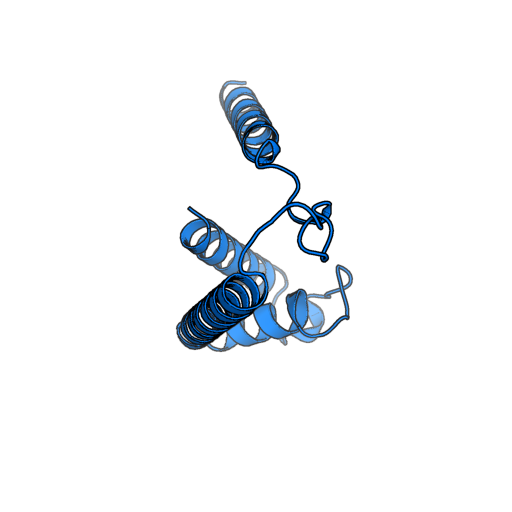6.994 0.379 -14.264 1.00 94.25 94 TYR A O 1
ATOM 784 N N . TYR A 1 95 ? 7.450 1.303 -16.249 1.00 93.75 95 TYR A N 1
ATOM 785 C CA . TYR A 1 95 ? 6.062 1.737 -16.462 1.00 93.75 95 TYR A CA 1
ATOM 786 C C . TYR A 1 95 ? 5.067 0.576 -16.572 1.00 93.75 95 TYR A C 1
ATOM 788 O O . TYR A 1 95 ? 3.916 0.720 -16.159 1.00 93.75 95 TYR A O 1
ATOM 796 N N . ARG A 1 96 ? 5.478 -0.589 -17.096 1.00 95.75 96 ARG A N 1
ATOM 797 C CA . ARG A 1 96 ? 4.621 -1.789 -17.090 1.00 95.75 96 ARG A CA 1
ATOM 798 C C . ARG A 1 96 ? 4.343 -2.257 -15.664 1.00 95.75 96 ARG A C 1
ATOM 800 O O . ARG A 1 96 ? 3.194 -2.560 -15.349 1.00 95.75 96 ARG A O 1
ATOM 807 N N . ASN A 1 97 ? 5.364 -2.291 -14.812 1.00 94.44 97 ASN A N 1
ATOM 808 C CA . ASN A 1 97 ? 5.217 -2.675 -13.409 1.00 94.44 97 ASN A CA 1
ATOM 809 C C . ASN A 1 97 ? 4.418 -1.632 -12.619 1.00 94.44 97 ASN A C 1
ATOM 811 O O . ASN A 1 97 ? 3.534 -2.003 -11.852 1.00 94.44 97 ASN A O 1
ATOM 815 N N . LEU A 1 98 ? 4.622 -0.343 -12.897 1.00 92.88 98 LEU A N 1
ATOM 816 C CA . LEU A 1 98 ? 3.829 0.741 -12.324 1.00 92.88 98 LEU A CA 1
ATOM 817 C C . LEU A 1 98 ? 2.345 0.613 -12.695 1.00 92.88 98 LEU A C 1
ATOM 819 O O . LEU A 1 98 ? 1.472 0.706 -11.837 1.00 92.88 98 LEU A O 1
ATOM 823 N N . LYS A 1 99 ? 2.042 0.326 -13.967 1.00 94.12 99 LYS A N 1
ATOM 824 C CA . LYS A 1 99 ? 0.666 0.079 -14.416 1.00 94.12 99 LYS A CA 1
ATOM 825 C C . LYS A 1 99 ? 0.044 -1.123 -13.702 1.00 94.12 99 LYS A C 1
ATOM 827 O O . LYS A 1 99 ? -1.114 -1.045 -13.302 1.00 94.12 99 LYS A O 1
ATOM 832 N N . LYS A 1 100 ? 0.791 -2.222 -13.530 1.00 94.81 100 LYS A N 1
ATOM 833 C CA . LYS A 1 100 ? 0.327 -3.387 -12.754 1.00 94.81 100 LYS A CA 1
ATOM 834 C C . LYS A 1 100 ? 0.010 -2.994 -11.311 1.00 94.81 100 LYS A C 1
ATOM 836 O O . LYS A 1 100 ? -1.059 -3.343 -10.827 1.00 94.81 100 LYS A O 1
ATOM 841 N N . LEU A 1 101 ? 0.882 -2.216 -10.668 1.00 93.38 101 LEU A N 1
ATOM 842 C CA . LEU A 1 101 ? 0.665 -1.726 -9.308 1.00 93.38 101 LEU A CA 1
ATOM 843 C C . LEU A 1 101 ? -0.630 -0.910 -9.197 1.00 93.38 101 LEU A C 1
ATOM 845 O O . LEU A 1 101 ? -1.453 -1.189 -8.329 1.00 93.38 101 LEU A O 1
ATOM 849 N N . PHE A 1 102 ? -0.855 0.043 -10.105 1.00 91.50 102 PHE A N 1
ATOM 850 C CA . PHE A 1 102 ? -2.091 0.831 -10.116 1.00 91.50 102 PHE A CA 1
ATOM 851 C C . PHE A 1 102 ? -3.338 -0.018 -10.367 1.00 91.50 102 PHE A C 1
ATOM 853 O O . PHE A 1 102 ? -4.375 0.246 -9.763 1.00 91.50 102 PHE A O 1
ATOM 860 N N . LEU A 1 103 ? -3.258 -1.055 -11.204 1.00 92.81 103 LEU A N 1
ATOM 861 C CA . LEU A 1 103 ? -4.369 -1.993 -11.389 1.00 92.81 103 LEU A CA 1
ATOM 862 C C . LEU A 1 103 ? -4.675 -2.762 -10.097 1.00 92.81 103 LEU A C 1
ATOM 864 O O . LEU A 1 103 ? -5.842 -2.864 -9.724 1.00 92.81 103 LEU A O 1
ATOM 868 N N . CYS A 1 104 ? -3.647 -3.242 -9.390 1.00 92.12 104 CYS A N 1
ATOM 869 C CA . CYS A 1 104 ? -3.804 -3.907 -8.095 1.00 92.12 104 CYS A CA 1
ATOM 870 C C . CYS A 1 104 ? -4.421 -2.972 -7.043 1.00 92.12 104 CYS A C 1
ATOM 872 O O . CYS A 1 104 ? -5.337 -3.375 -6.333 1.00 92.12 104 CYS A O 1
ATOM 874 N N . LEU A 1 105 ? -3.969 -1.715 -6.976 1.00 89.69 105 LEU A N 1
ATOM 875 C CA . LEU A 1 105 ? -4.531 -0.707 -6.070 1.00 89.69 105 LEU A CA 1
ATOM 876 C C . LEU A 1 105 ? -5.984 -0.376 -6.413 1.00 89.69 105 LEU A C 1
ATOM 878 O O . LEU A 1 105 ? -6.825 -0.311 -5.525 1.00 89.69 105 LEU A O 1
ATOM 882 N N . THR A 1 106 ? -6.292 -0.226 -7.701 1.00 90.19 106 THR A N 1
ATOM 883 C CA . THR A 1 106 ? -7.665 0.022 -8.160 1.00 90.19 106 THR A CA 1
ATOM 884 C C . THR A 1 106 ? -8.588 -1.137 -7.793 1.00 90.19 106 THR A C 1
ATOM 886 O O . THR A 1 106 ? -9.740 -0.908 -7.454 1.00 90.19 106 THR A O 1
ATOM 889 N N . TRP A 1 107 ? -8.104 -2.381 -7.859 1.00 88.88 107 TRP A N 1
ATOM 890 C CA . TRP A 1 107 ? -8.873 -3.548 -7.422 1.00 88.88 107 TRP A CA 1
ATOM 891 C C . TRP A 1 107 ? -9.092 -3.566 -5.906 1.00 88.88 107 TRP A C 1
ATOM 893 O O . TRP A 1 107 ? -10.189 -3.878 -5.470 1.00 88.88 107 TRP A O 1
ATOM 903 N N . LEU A 1 108 ? -8.084 -3.188 -5.115 1.00 85.12 108 LEU A N 1
ATOM 904 C CA . LEU A 1 108 ? -8.178 -3.140 -3.653 1.00 85.12 108 LEU A CA 1
ATOM 905 C C . LEU A 1 108 ? -9.182 -2.082 -3.147 1.00 85.12 108 LEU A C 1
ATOM 907 O O . LEU A 1 108 ? -9.714 -2.226 -2.052 1.00 85.12 108 LEU A O 1
ATOM 911 N N . TRP A 1 109 ? -9.394 -1.009 -3.913 1.00 79.06 109 TRP A N 1
ATOM 912 C CA . TRP A 1 109 ? -10.240 0.136 -3.540 1.00 79.06 109 TRP A CA 1
ATOM 913 C C . TRP A 1 109 ? -11.625 0.125 -4.205 1.00 79.06 109 TRP A C 1
ATOM 915 O O . TRP A 1 109 ? -12.412 1.042 -3.976 1.00 79.06 109 TRP A O 1
ATOM 925 N N . LYS A 1 110 ? -11.903 -0.870 -5.050 1.00 71.38 110 LYS A N 1
ATOM 926 C CA . LYS A 1 110 ? -13.242 -1.138 -5.585 1.00 71.38 110 LYS A CA 1
ATOM 927 C C . LYS A 1 110 ? -14.062 -1.937 -4.586 1.00 71.38 110 LYS A C 1
ATOM 929 O O . LYS A 1 110 ? -15.276 -1.656 -4.521 1.00 71.38 110 LYS A O 1
#

Radius of gyration: 18.91 Å; chains: 1; bounding box: 40×28×57 Å

Organism: NCBI:txid92403

pLDDT: mean 77.19, std 17.78, range [40.12, 95.75]